Protein AF-A0A5M7BYK1-F1 (afdb_monomer)

Structure (mmCIF, N/CA/C/O backbone):
data_AF-A0A5M7BYK1-F1
#
_entry.id   AF-A0A5M7BYK1-F1
#
loop_
_atom_site.group_PDB
_atom_site.id
_atom_site.type_symbol
_atom_site.label_atom_id
_atom_site.label_alt_id
_atom_site.label_comp_id
_atom_site.label_asym_id
_atom_site.label_entity_id
_atom_site.label_seq_id
_atom_site.pdbx_PDB_ins_code
_atom_site.Cartn_x
_atom_site.Cartn_y
_atom_site.Cartn_z
_atom_site.occupancy
_atom_site.B_iso_or_equiv
_atom_site.auth_seq_id
_atom_site.auth_comp_id
_atom_site.auth_asym_id
_atom_site.auth_atom_id
_atom_site.pdbx_PDB_model_num
ATOM 1 N N . MET A 1 1 ? 64.948 21.736 -52.011 1.00 44.62 1 MET A N 1
ATOM 2 C CA . MET A 1 1 ? 63.564 22.212 -51.795 1.00 44.62 1 MET A CA 1
ATOM 3 C C . MET A 1 1 ? 62.632 21.165 -52.384 1.00 44.62 1 MET A C 1
ATOM 5 O O . MET A 1 1 ? 62.483 21.115 -53.595 1.00 44.62 1 MET A O 1
ATOM 9 N N . GLY A 1 2 ? 62.149 20.231 -51.563 1.00 48.00 2 GLY A N 1
ATOM 10 C CA . GLY A 1 2 ? 61.307 19.126 -52.029 1.00 48.00 2 GLY A CA 1
ATOM 11 C C . GLY A 1 2 ? 59.852 19.568 -52.091 1.00 48.00 2 GLY A C 1
ATOM 12 O O . GLY A 1 2 ? 59.249 19.804 -51.049 1.00 48.00 2 GLY A O 1
ATOM 13 N N . SER A 1 3 ? 59.300 19.706 -53.296 1.00 55.94 3 SER A N 1
ATOM 14 C CA . SER A 1 3 ? 57.861 19.870 -53.491 1.00 55.94 3 SER A CA 1
ATOM 15 C C . SER A 1 3 ? 57.170 18.582 -53.053 1.00 55.94 3 SER A C 1
ATOM 17 O O . SER A 1 3 ? 57.397 17.537 -53.666 1.00 55.94 3 SER A O 1
ATOM 19 N N . THR A 1 4 ? 56.342 18.632 -52.010 1.00 59.00 4 THR A N 1
ATOM 20 C CA . THR A 1 4 ? 55.397 17.552 -51.715 1.00 59.00 4 THR A CA 1
ATOM 21 C C . THR A 1 4 ? 54.534 17.349 -52.960 1.00 59.00 4 THR A C 1
ATOM 23 O O . THR A 1 4 ? 53.854 18.281 -53.395 1.00 59.00 4 THR A O 1
ATOM 26 N N . PRO A 1 5 ? 54.609 16.184 -53.614 1.00 63.81 5 PRO A N 1
ATOM 27 C CA . PRO A 1 5 ? 53.965 16.013 -54.901 1.00 63.81 5 PRO A CA 1
ATOM 28 C C . PRO A 1 5 ? 52.446 15.980 -54.711 1.00 63.81 5 PRO A C 1
ATOM 30 O O . PRO A 1 5 ? 51.950 15.350 -53.778 1.00 63.81 5 PRO A O 1
ATOM 33 N N . GLY A 1 6 ? 51.707 16.675 -55.584 1.00 64.44 6 GLY A N 1
ATOM 34 C CA . GLY A 1 6 ? 50.274 16.970 -55.416 1.00 64.44 6 GLY A CA 1
ATOM 35 C C . GLY A 1 6 ? 49.364 15.753 -55.195 1.00 64.44 6 GLY A C 1
ATOM 36 O O . GLY A 1 6 ? 48.270 15.895 -54.654 1.00 64.44 6 GLY A O 1
ATOM 37 N N . TYR A 1 7 ? 49.824 14.545 -55.537 1.00 62.19 7 TYR A N 1
ATOM 38 C CA . TYR A 1 7 ? 49.124 13.303 -55.216 1.00 62.19 7 TYR A CA 1
ATOM 39 C C . TYR A 1 7 ? 49.054 13.031 -53.704 1.00 62.19 7 TYR A C 1
ATOM 41 O O . TYR A 1 7 ? 48.053 12.496 -53.243 1.00 62.19 7 TYR A O 1
ATOM 49 N N . VAL A 1 8 ? 50.056 13.440 -52.915 1.00 66.88 8 VAL A N 1
ATOM 50 C CA . VAL A 1 8 ? 50.078 13.266 -51.450 1.00 66.88 8 VAL A CA 1
ATOM 51 C C . VAL A 1 8 ? 49.000 14.123 -50.795 1.00 66.88 8 VAL A C 1
ATOM 53 O O . VAL A 1 8 ? 48.294 13.654 -49.909 1.00 66.88 8 VAL A O 1
ATOM 56 N N . THR A 1 9 ? 48.814 15.356 -51.264 1.00 67.94 9 THR A N 1
ATOM 57 C CA . THR A 1 9 ? 47.779 16.270 -50.764 1.00 67.94 9 THR A CA 1
ATOM 58 C C . THR A 1 9 ? 46.372 15.748 -51.052 1.00 67.94 9 THR A C 1
ATOM 60 O O . THR A 1 9 ? 45.510 15.805 -50.178 1.00 67.94 9 THR A O 1
ATOM 63 N N . VAL A 1 10 ? 46.149 15.176 -52.240 1.00 67.31 10 VAL A N 1
ATOM 64 C CA . VAL A 1 10 ? 44.868 14.544 -52.607 1.00 67.31 10 VAL A CA 1
ATOM 65 C C . VAL A 1 10 ? 44.598 13.302 -51.751 1.00 67.31 10 VAL A C 1
ATOM 67 O O . VAL A 1 10 ? 43.478 13.106 -51.281 1.00 67.31 10 VAL A O 1
ATOM 70 N N . LEU A 1 11 ? 45.626 12.493 -51.485 1.00 67.81 11 LEU A N 1
ATOM 71 C CA . LEU A 1 11 ? 45.510 11.280 -50.674 1.00 67.81 11 LEU A CA 1
ATOM 72 C C . LEU A 1 11 ? 45.206 11.603 -49.202 1.00 67.81 11 LEU A C 1
ATOM 74 O O . LEU A 1 11 ? 44.332 10.985 -48.599 1.00 67.81 11 LEU A O 1
ATOM 78 N N . VAL A 1 12 ? 45.857 12.628 -48.644 1.00 67.94 12 VAL A N 1
ATOM 79 C CA . VAL A 1 12 ? 45.584 13.121 -47.284 1.00 67.94 12 VAL A CA 1
ATOM 80 C C . VAL A 1 12 ? 44.179 13.720 -47.183 1.00 67.94 12 VAL A C 1
ATOM 82 O O . VAL A 1 12 ? 43.487 13.468 -46.197 1.00 67.94 12 VAL A O 1
ATOM 85 N N . ALA A 1 13 ? 43.712 14.457 -48.195 1.00 65.88 13 ALA A N 1
ATOM 86 C CA . ALA A 1 13 ? 42.348 14.993 -48.225 1.00 65.88 13 ALA A CA 1
ATOM 87 C C . ALA A 1 13 ? 41.277 13.883 -48.282 1.00 65.88 13 ALA A C 1
ATOM 89 O O . ALA A 1 13 ? 40.264 13.953 -47.579 1.00 65.88 13 ALA A O 1
ATOM 90 N N . LEU A 1 14 ? 41.515 12.821 -49.059 1.00 62.81 14 LEU A N 1
ATOM 91 C CA . LEU A 1 14 ? 40.636 11.648 -49.113 1.00 62.81 14 LEU A CA 1
ATOM 92 C C . LEU A 1 14 ? 40.612 10.887 -47.782 1.00 62.81 14 LEU A C 1
ATOM 94 O O . LEU A 1 14 ? 39.538 10.601 -47.264 1.00 62.81 14 LEU A O 1
ATOM 98 N N . ILE A 1 15 ? 41.771 10.627 -47.174 1.00 68.25 15 ILE A N 1
ATOM 99 C CA . ILE A 1 15 ? 41.838 9.965 -45.861 1.00 68.25 15 ILE A CA 1
ATOM 100 C C . ILE A 1 15 ? 41.169 10.823 -44.779 1.00 68.25 15 ILE A C 1
ATOM 102 O O . ILE A 1 15 ? 40.463 10.292 -43.924 1.00 68.25 15 ILE A O 1
ATOM 106 N N . SER A 1 16 ? 41.334 12.146 -44.830 1.00 59.84 16 SER A N 1
ATOM 107 C CA . SER A 1 16 ? 40.751 13.061 -43.839 1.00 59.84 16 SER A CA 1
ATOM 108 C C . SER A 1 16 ? 39.227 13.144 -43.954 1.00 59.84 16 SER A C 1
ATOM 110 O O . SER A 1 16 ? 38.536 13.172 -42.938 1.00 59.84 16 SER A O 1
ATOM 112 N N . SER A 1 17 ? 38.683 13.130 -45.175 1.00 60.91 17 SER A N 1
ATOM 113 C CA . SER A 1 17 ? 37.230 13.110 -45.408 1.00 60.91 17 SER A CA 1
ATOM 114 C C . SER A 1 17 ? 36.597 11.763 -45.039 1.00 60.91 17 SER A C 1
ATOM 116 O O . SER A 1 17 ? 35.547 11.743 -44.397 1.00 60.91 17 SER A O 1
ATOM 118 N N . LEU A 1 18 ? 37.266 10.643 -45.335 1.00 63.72 18 LEU A N 1
ATOM 119 C CA . LEU A 1 18 ? 36.870 9.308 -44.868 1.00 63.72 18 LEU A CA 1
ATOM 120 C C . LEU A 1 18 ? 36.929 9.189 -43.337 1.00 63.72 18 LEU A C 1
ATOM 122 O O . LEU A 1 18 ? 36.004 8.653 -42.728 1.00 63.72 18 LEU A O 1
ATOM 126 N N . GLY A 1 19 ? 37.970 9.735 -42.704 1.00 61.28 19 GLY A N 1
ATOM 127 C CA . GLY A 1 19 ? 38.101 9.792 -41.247 1.00 61.28 19 GLY A CA 1
ATOM 128 C C . GLY A 1 19 ? 37.011 10.642 -40.587 1.00 61.28 19 GLY A C 1
ATOM 129 O O . GLY A 1 19 ? 36.442 10.233 -39.575 1.00 61.28 19 GLY A O 1
ATOM 130 N N . ALA A 1 20 ? 36.656 11.782 -41.187 1.00 62.84 20 ALA A N 1
ATOM 131 C CA . ALA A 1 20 ? 35.558 12.625 -40.720 1.00 62.84 20 ALA A CA 1
ATOM 132 C C . ALA A 1 20 ? 34.197 11.917 -40.841 1.00 62.84 20 ALA A C 1
ATOM 134 O O . ALA A 1 20 ? 33.417 11.922 -39.889 1.00 62.84 20 ALA A O 1
ATOM 135 N N . LEU A 1 21 ? 33.931 11.243 -41.965 1.00 61.56 21 LEU A N 1
ATOM 136 C CA . LEU A 1 21 ? 32.702 10.468 -42.176 1.00 61.56 21 LEU A CA 1
ATOM 137 C C . LEU A 1 21 ? 32.584 9.285 -41.202 1.00 61.56 21 LEU A C 1
ATOM 139 O O . LEU A 1 21 ? 31.516 9.073 -40.625 1.00 61.56 21 LEU A O 1
ATOM 143 N N . ALA A 1 22 ? 33.676 8.555 -40.956 1.00 60.84 22 ALA A N 1
ATOM 144 C CA . ALA A 1 22 ? 33.709 7.472 -39.971 1.00 60.84 22 ALA A CA 1
ATOM 145 C C . ALA A 1 22 ? 33.507 7.987 -38.532 1.00 60.84 22 ALA A C 1
ATOM 147 O O . ALA A 1 22 ? 32.802 7.361 -37.738 1.00 60.84 22 ALA A O 1
ATOM 148 N N . GLY A 1 23 ? 34.073 9.156 -38.207 1.00 60.97 23 GLY A N 1
ATOM 149 C CA . GLY A 1 23 ? 33.878 9.828 -36.922 1.00 60.97 23 GLY A CA 1
ATOM 150 C C . GLY A 1 23 ? 32.425 10.241 -36.679 1.00 60.97 23 GLY A C 1
ATOM 151 O O . GLY A 1 23 ? 31.910 10.010 -35.587 1.00 60.97 23 GLY A O 1
ATOM 152 N N . VAL A 1 24 ? 31.746 10.781 -37.699 1.00 63.69 24 VAL A N 1
ATOM 153 C CA . VAL A 1 24 ? 30.324 11.170 -37.630 1.00 63.69 24 VAL A CA 1
ATOM 154 C C . VAL A 1 24 ? 29.407 9.953 -37.483 1.00 63.69 24 VAL A C 1
ATOM 156 O O . VAL A 1 24 ? 28.454 9.995 -36.711 1.00 63.69 24 VAL A O 1
ATOM 159 N N . TRP A 1 25 ? 29.703 8.839 -38.155 1.00 60.53 25 TRP A N 1
ATOM 160 C CA . TRP A 1 25 ? 28.926 7.603 -37.999 1.00 60.53 25 TRP A CA 1
ATOM 161 C C . TRP A 1 25 ? 29.077 6.978 -36.608 1.00 60.53 25 TRP A C 1
ATOM 163 O O . TRP A 1 25 ? 28.092 6.538 -36.013 1.00 60.53 25 TRP A O 1
ATOM 173 N N . LEU A 1 26 ? 30.295 6.961 -36.057 1.00 60.12 26 LEU A N 1
ATOM 174 C CA . LEU A 1 26 ? 30.547 6.409 -34.726 1.00 60.12 26 LEU A CA 1
ATOM 175 C C . LEU A 1 26 ? 29.918 7.268 -33.620 1.00 60.12 26 LEU A C 1
ATOM 177 O O . LEU A 1 26 ? 29.412 6.724 -32.635 1.00 60.12 26 LEU A O 1
ATOM 181 N N . THR A 1 27 ? 29.935 8.596 -33.767 1.00 63.19 27 THR A N 1
ATOM 182 C CA . THR A 1 27 ? 29.244 9.494 -32.835 1.00 63.19 27 THR A CA 1
ATOM 183 C C . THR A 1 27 ? 27.735 9.362 -32.976 1.00 63.19 27 THR A C 1
ATOM 185 O O . THR A 1 27 ? 27.096 9.125 -31.959 1.00 63.19 27 THR A O 1
ATOM 188 N N . ALA A 1 28 ? 27.168 9.383 -34.187 1.00 59.78 28 ALA A N 1
ATOM 189 C CA . ALA A 1 28 ? 25.733 9.180 -34.412 1.00 59.78 28 ALA A CA 1
ATOM 190 C C . ALA A 1 28 ? 25.226 7.859 -33.803 1.00 59.78 28 ALA A C 1
ATOM 192 O O . ALA A 1 28 ? 24.280 7.870 -33.020 1.00 59.78 28 ALA A O 1
ATOM 193 N N . ALA A 1 29 ? 25.925 6.742 -34.035 1.00 61.94 29 ALA A N 1
ATOM 194 C CA . ALA A 1 29 ? 25.558 5.442 -33.469 1.00 61.94 29 ALA A CA 1
ATOM 195 C C . ALA A 1 29 ? 25.659 5.390 -31.930 1.00 61.94 29 ALA A C 1
ATOM 197 O O . ALA A 1 29 ? 24.892 4.680 -31.277 1.00 61.94 29 ALA A O 1
ATOM 198 N N . ARG A 1 30 ? 26.603 6.122 -31.320 1.00 60.72 30 ARG A N 1
ATOM 199 C CA . ARG A 1 30 ? 26.701 6.241 -29.852 1.00 60.72 30 ARG A CA 1
ATOM 200 C C . ARG A 1 30 ? 25.608 7.141 -29.277 1.00 60.72 30 ARG A C 1
ATOM 202 O O . ARG A 1 30 ? 25.105 6.837 -28.198 1.00 60.72 30 ARG A O 1
ATOM 209 N N . THR A 1 31 ? 25.238 8.209 -29.976 1.00 59.81 31 THR A N 1
ATOM 210 C CA . THR A 1 31 ? 24.159 9.119 -29.569 1.00 59.81 31 THR A CA 1
ATOM 211 C C . THR A 1 31 ? 22.803 8.428 -29.655 1.00 59.81 31 THR A C 1
ATOM 213 O O . THR A 1 31 ? 22.028 8.521 -28.709 1.00 59.81 31 THR A O 1
ATOM 216 N N . ASP A 1 32 ? 22.557 7.640 -30.705 1.00 64.12 32 ASP A N 1
ATOM 217 C CA . ASP A 1 32 ? 21.339 6.833 -30.826 1.00 64.12 32 ASP A CA 1
ATOM 218 C C . ASP A 1 32 ? 21.234 5.803 -29.700 1.00 64.12 32 ASP A C 1
ATOM 220 O O . ASP A 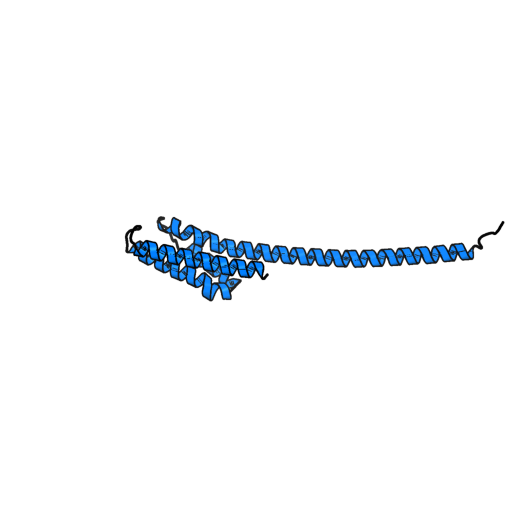1 32 ? 20.194 5.719 -29.047 1.00 64.12 32 ASP A O 1
ATOM 224 N N . LYS A 1 33 ? 22.325 5.088 -29.385 1.00 63.44 33 LYS A N 1
ATOM 225 C CA . LYS A 1 33 ? 22.356 4.140 -28.257 1.00 63.44 33 LYS A CA 1
ATOM 226 C C . LYS A 1 33 ? 22.103 4.812 -26.907 1.00 63.44 33 LYS A C 1
ATOM 228 O O . LYS A 1 33 ? 21.347 4.272 -2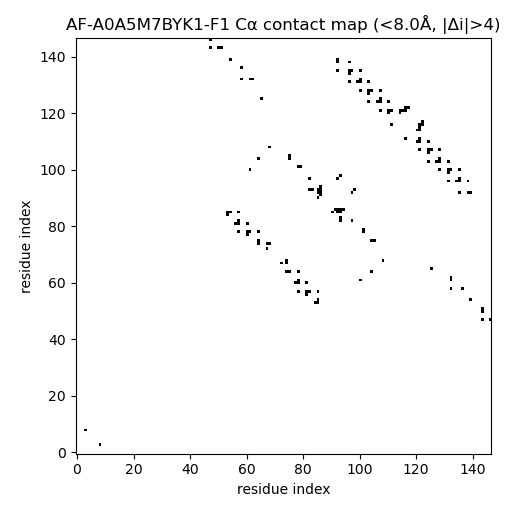6.108 1.00 63.44 33 LYS A O 1
ATOM 233 N N . ARG A 1 34 ? 22.685 5.992 -26.665 1.00 61.88 34 ARG A N 1
ATOM 234 C CA . ARG A 1 34 ? 22.422 6.773 -25.444 1.00 61.88 34 ARG A CA 1
ATOM 235 C C . ARG A 1 34 ? 20.983 7.274 -25.384 1.00 61.88 34 ARG A C 1
ATOM 237 O O . ARG A 1 34 ? 20.358 7.170 -24.343 1.00 61.88 34 ARG A O 1
ATOM 244 N N . SER A 1 35 ? 20.431 7.741 -26.502 1.00 63.53 35 SER A N 1
ATOM 245 C CA . SER A 1 35 ? 19.037 8.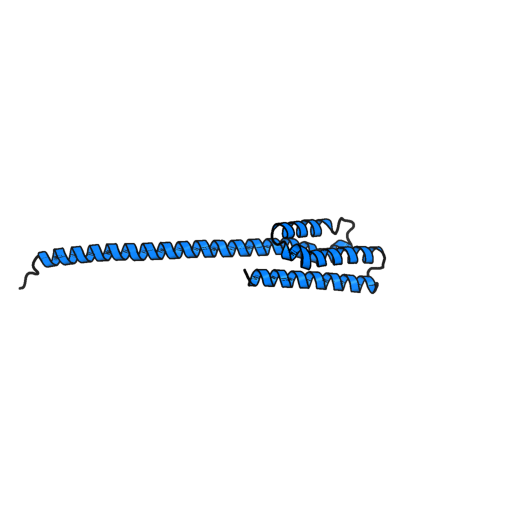193 -26.561 1.00 63.53 35 SER A CA 1
ATOM 246 C C . SER A 1 35 ? 18.035 7.049 -26.362 1.00 63.53 35 SER A C 1
ATOM 248 O O . SER A 1 35 ? 16.960 7.265 -25.811 1.00 63.53 35 SER A O 1
ATOM 250 N N . ALA A 1 36 ? 18.383 5.832 -26.794 1.00 69.62 36 ALA A N 1
ATOM 251 C CA . ALA A 1 36 ? 17.595 4.632 -26.542 1.00 69.62 36 ALA A CA 1
ATOM 252 C C . ALA A 1 36 ? 17.647 4.244 -25.058 1.00 69.62 36 ALA A C 1
ATOM 254 O O . ALA A 1 36 ? 16.593 4.053 -24.462 1.00 69.62 36 ALA A O 1
ATOM 255 N N . GLN A 1 37 ? 18.838 4.245 -24.447 1.00 69.50 37 GLN A N 1
ATOM 256 C CA . GLN A 1 37 ? 18.996 4.025 -23.005 1.00 69.50 37 GLN A CA 1
ATOM 257 C C . GLN A 1 37 ? 18.223 5.060 -22.181 1.00 69.50 37 GLN A C 1
ATOM 259 O O . GLN A 1 37 ? 17.408 4.678 -21.356 1.00 69.50 37 GLN A O 1
ATOM 264 N N . GLU A 1 38 ? 18.343 6.354 -22.486 1.00 72.25 38 GLU A N 1
ATOM 265 C CA . GLU A 1 38 ? 17.580 7.399 -21.788 1.00 72.25 38 GLU A CA 1
ATOM 266 C C . GLU A 1 38 ? 16.058 7.242 -21.941 1.00 72.25 38 GLU A C 1
ATOM 268 O O . GLU A 1 38 ? 15.296 7.657 -21.068 1.00 72.25 38 GLU A O 1
ATOM 273 N N . ARG A 1 39 ? 15.577 6.688 -23.061 1.00 74.50 39 ARG A N 1
ATOM 274 C CA . ARG A 1 39 ? 14.145 6.412 -23.255 1.00 74.50 39 ARG A CA 1
ATOM 275 C C . ARG A 1 39 ? 13.685 5.216 -22.435 1.00 74.50 39 ARG A C 1
ATOM 277 O O . ARG A 1 39 ? 12.565 5.259 -21.930 1.00 74.50 39 ARG A O 1
ATOM 284 N N . ASP A 1 40 ? 14.512 4.187 -22.322 1.00 75.81 40 ASP A N 1
ATOM 285 C CA . ASP A 1 40 ? 14.208 3.002 -21.526 1.00 75.81 40 ASP A CA 1
ATOM 286 C C . ASP A 1 40 ? 14.291 3.312 -20.025 1.00 75.81 40 ASP A C 1
ATOM 288 O O . ASP A 1 40 ? 13.349 2.994 -19.302 1.00 75.81 40 ASP A O 1
ATOM 292 N N . ASP A 1 41 ? 15.297 4.073 -19.587 1.00 74.19 41 ASP A N 1
ATOM 293 C CA . ASP A 1 41 ? 15.431 4.550 -18.205 1.00 74.19 41 ASP A CA 1
ATOM 294 C C . ASP A 1 41 ? 14.211 5.392 -17.792 1.00 74.19 41 ASP A C 1
ATOM 296 O O . ASP A 1 41 ? 13.582 5.135 -16.768 1.00 74.19 41 ASP A O 1
ATOM 300 N N . ARG A 1 42 ? 13.766 6.329 -18.646 1.00 79.94 42 ARG A N 1
ATOM 301 C CA . ARG A 1 42 ? 12.549 7.126 -18.386 1.00 79.94 42 ARG A CA 1
ATOM 302 C C . ARG A 1 42 ? 11.270 6.290 -18.357 1.00 79.94 42 ARG A C 1
ATOM 304 O O . ARG A 1 42 ? 10.300 6.683 -17.713 1.00 79.94 42 ARG A O 1
ATOM 311 N N . ARG A 1 43 ? 11.197 5.196 -19.121 1.00 80.19 43 ARG A N 1
ATOM 312 C CA . ARG A 1 43 ? 10.036 4.288 -19.094 1.00 80.19 43 ARG A CA 1
ATOM 313 C C . ARG A 1 43 ? 10.016 3.487 -17.802 1.00 80.19 43 ARG A C 1
ATOM 315 O O . ARG A 1 43 ? 8.942 3.322 -17.231 1.00 80.19 43 ARG A O 1
ATOM 322 N N . PHE A 1 44 ? 11.185 3.043 -17.357 1.00 77.56 44 PHE A N 1
ATOM 323 C CA . PHE A 1 44 ? 11.363 2.336 -16.101 1.00 77.56 44 PHE A CA 1
ATOM 324 C C . PHE A 1 44 ? 10.999 3.220 -14.900 1.00 77.56 44 PHE A C 1
ATOM 326 O O . PHE A 1 44 ? 10.152 2.835 -14.098 1.00 77.56 44 PHE A O 1
ATOM 333 N N . GLU A 1 45 ? 11.527 4.447 -14.839 1.00 81.69 45 GLU A N 1
ATOM 334 C CA . GLU A 1 45 ? 11.177 5.419 -13.792 1.00 81.69 45 GLU A CA 1
ATOM 335 C C . GLU A 1 45 ? 9.671 5.691 -13.748 1.00 81.69 45 GLU A C 1
ATOM 337 O O . GLU A 1 45 ? 9.055 5.592 -12.691 1.00 81.69 45 GLU A O 1
ATOM 342 N N . LYS A 1 46 ? 9.039 5.932 -14.904 1.00 83.19 46 LYS A N 1
ATOM 343 C CA . LYS A 1 46 ? 7.585 6.146 -14.969 1.00 83.19 46 LYS A CA 1
ATOM 344 C C . LYS A 1 46 ? 6.779 4.934 -14.516 1.00 83.19 46 LYS A C 1
ATOM 346 O O . LYS A 1 46 ? 5.729 5.102 -13.902 1.00 83.19 46 LYS A O 1
ATOM 351 N N . ALA A 1 47 ? 7.217 3.721 -14.849 1.00 83.56 47 ALA A N 1
ATOM 352 C CA . ALA A 1 47 ? 6.542 2.504 -14.410 1.00 83.56 47 ALA A CA 1
ATOM 353 C C . ALA A 1 47 ? 6.613 2.361 -12.883 1.00 83.56 47 ALA A C 1
ATOM 355 O O . ALA A 1 47 ? 5.594 2.067 -12.255 1.00 83.56 47 ALA A O 1
ATOM 356 N N . LYS A 1 48 ? 7.779 2.656 -12.298 1.00 83.00 48 LYS A N 1
ATOM 357 C CA . LYS A 1 48 ? 7.986 2.662 -10.850 1.00 83.00 48 LYS A CA 1
ATOM 358 C C . LYS A 1 48 ? 7.133 3.723 -10.153 1.00 83.00 48 LYS A C 1
ATOM 360 O O . LYS A 1 48 ? 6.398 3.388 -9.231 1.00 83.00 48 LYS A O 1
ATOM 365 N N . GLU A 1 49 ? 7.141 4.965 -10.638 1.00 85.12 49 GLU A N 1
ATOM 366 C CA . GLU A 1 49 ? 6.303 6.054 -10.108 1.00 85.12 49 GLU A CA 1
ATOM 367 C C . GLU A 1 49 ? 4.808 5.698 -10.139 1.00 85.12 49 GLU A C 1
ATOM 369 O O . GLU A 1 49 ? 4.093 5.892 -9.155 1.00 85.12 49 GLU A O 1
ATOM 374 N N . LEU A 1 50 ? 4.327 5.118 -11.245 1.00 86.50 50 LEU A N 1
ATOM 375 C CA . LEU A 1 50 ? 2.941 4.656 -11.360 1.00 86.50 50 LEU A CA 1
ATOM 376 C C . LEU A 1 50 ? 2.615 3.558 -10.341 1.00 86.50 50 LEU 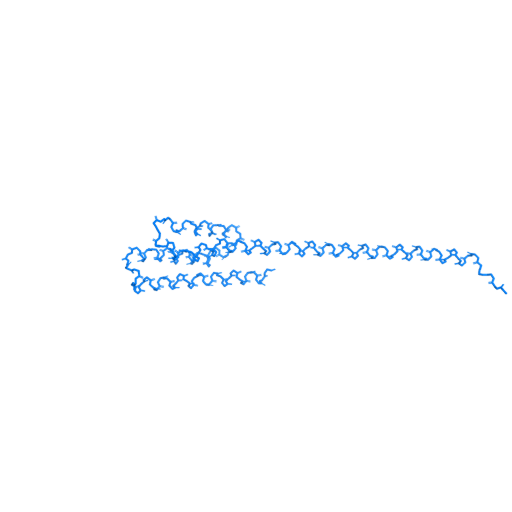A C 1
ATOM 378 O O . LEU A 1 50 ? 1.499 3.518 -9.817 1.00 86.50 50 LEU A O 1
ATOM 382 N N . GLN A 1 51 ? 3.560 2.660 -10.059 1.00 84.62 51 GLN A N 1
ATOM 383 C CA . GLN A 1 51 ? 3.387 1.605 -9.064 1.00 84.62 51 GLN A CA 1
ATOM 384 C C . GLN A 1 51 ? 3.357 2.176 -7.637 1.00 84.62 51 GLN A C 1
ATOM 386 O O . GLN A 1 51 ? 2.473 1.819 -6.855 1.00 84.62 51 GLN A O 1
ATOM 391 N N . GLU A 1 52 ? 4.235 3.133 -7.320 1.00 86.62 52 GLU A N 1
ATOM 392 C CA . GLU A 1 52 ? 4.220 3.865 -6.045 1.00 86.62 52 GLU A CA 1
ATOM 393 C C . GLU A 1 52 ? 2.894 4.598 -5.829 1.00 86.62 52 GLU A C 1
ATOM 395 O O . GLU A 1 52 ? 2.299 4.503 -4.752 1.00 86.62 52 GLU A O 1
ATOM 400 N N . GLU A 1 53 ? 2.389 5.28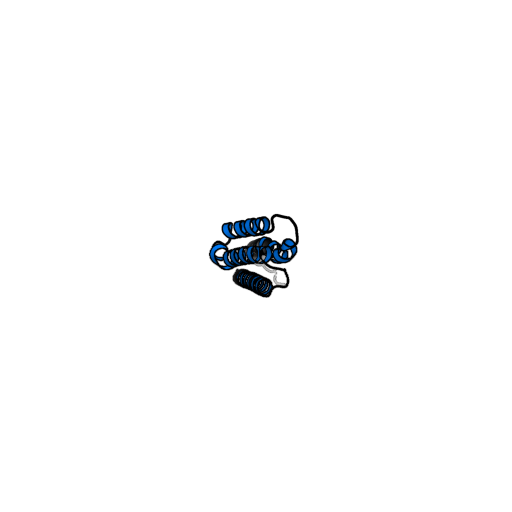5 -6.858 1.00 87.88 53 GLU A N 1
ATOM 401 C CA . GLU A 1 53 ? 1.118 6.006 -6.790 1.00 87.88 53 GLU A CA 1
ATOM 402 C C . GLU A 1 53 ? -0.052 5.050 -6.501 1.00 87.88 53 GLU A C 1
ATOM 404 O O . GLU A 1 53 ? -0.920 5.348 -5.675 1.00 87.88 53 GLU A O 1
ATOM 409 N N . ARG A 1 54 ? -0.066 3.868 -7.128 1.00 85.12 54 ARG A N 1
ATOM 410 C CA . ARG A 1 54 ? -1.090 2.834 -6.892 1.00 85.12 54 ARG A CA 1
ATOM 411 C C . ARG A 1 54 ? -1.041 2.300 -5.466 1.00 85.12 54 ARG A C 1
ATOM 413 O O . ARG A 1 54 ? -2.077 2.224 -4.807 1.00 85.12 54 ARG A O 1
ATOM 420 N N . PHE A 1 55 ? 0.146 1.976 -4.959 1.00 87.81 55 PHE A N 1
ATOM 421 C CA . PHE A 1 55 ? 0.301 1.521 -3.576 1.00 87.81 55 PHE A CA 1
ATOM 422 C C . PHE A 1 55 ? -0.096 2.613 -2.578 1.00 87.81 55 PHE A C 1
ATOM 424 O O . PHE A 1 55 ? -0.779 2.338 -1.587 1.00 87.81 55 PHE A O 1
ATOM 431 N N . ALA A 1 56 ? 0.242 3.872 -2.861 1.00 87.62 56 ALA A N 1
ATOM 432 C CA . ALA A 1 56 ? -0.181 5.007 -2.052 1.00 87.62 56 ALA A CA 1
ATOM 433 C C . ALA A 1 56 ? -1.712 5.158 -2.019 1.00 87.62 56 ALA A C 1
ATOM 435 O O . ALA A 1 56 ? -2.269 5.383 -0.939 1.00 87.62 56 ALA A O 1
ATOM 436 N N . LYS A 1 57 ? -2.403 4.964 -3.153 1.00 88.00 57 LYS A N 1
ATOM 437 C CA . LYS A 1 57 ? -3.876 5.012 -3.237 1.00 88.00 57 LYS A CA 1
ATOM 438 C C . LYS A 1 57 ? -4.570 4.026 -2.298 1.00 88.00 57 LYS A C 1
ATOM 440 O O . LYS A 1 57 ? -5.654 4.341 -1.825 1.00 88.00 57 LYS A O 1
ATOM 445 N N . PHE A 1 58 ? -3.945 2.896 -1.966 1.00 88.75 58 PHE A N 1
ATOM 446 C CA . PHE A 1 58 ? -4.464 1.944 -0.977 1.00 88.75 58 PHE A CA 1
ATOM 447 C C . PHE A 1 58 ? -3.996 2.214 0.455 1.00 88.75 58 PHE A C 1
ATOM 449 O O . PHE A 1 58 ? -4.786 2.173 1.399 1.00 88.75 58 PHE A O 1
ATOM 456 N N . LEU A 1 59 ? -2.715 2.534 0.648 1.00 88.19 59 LEU A N 1
ATOM 457 C CA . LEU A 1 59 ? -2.165 2.728 1.992 1.00 88.19 59 LEU A CA 1
ATOM 458 C C . LEU A 1 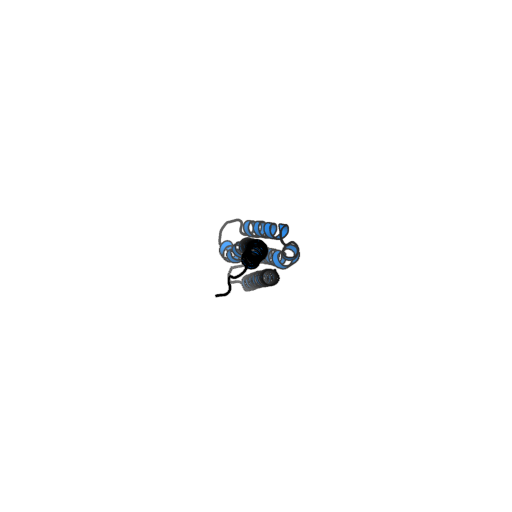59 ? -2.724 3.975 2.691 1.00 88.19 59 LEU A C 1
ATOM 460 O O . LEU A 1 59 ? -2.830 3.994 3.919 1.00 88.19 59 LEU A O 1
ATOM 464 N N . VAL A 1 60 ? -3.080 5.020 1.939 1.00 88.19 60 VAL A N 1
ATOM 465 C CA . VAL A 1 60 ? -3.689 6.239 2.491 1.00 88.19 60 VAL A CA 1
ATOM 466 C C . VAL A 1 60 ? -5.051 5.962 3.147 1.00 88.19 60 VAL A C 1
ATOM 468 O O . VAL A 1 60 ? -5.189 6.289 4.330 1.00 88.19 60 VAL A O 1
ATOM 471 N N . PRO A 1 61 ? -6.049 5.364 2.465 1.00 86.81 61 PRO A N 1
ATOM 472 C CA . PRO A 1 61 ? -7.321 5.020 3.094 1.00 86.81 61 PRO A CA 1
ATOM 473 C C . PRO A 1 61 ? -7.159 3.972 4.200 1.00 86.81 61 PRO A C 1
ATOM 475 O O . PRO A 1 61 ? -7.786 4.124 5.245 1.00 86.81 61 PRO A O 1
ATOM 478 N N . ALA A 1 62 ? -6.259 2.991 4.050 1.00 87.44 62 ALA A N 1
ATOM 479 C CA . ALA A 1 62 ? -5.986 2.015 5.109 1.00 87.44 62 ALA A CA 1
ATOM 480 C C . ALA A 1 62 ? -5.497 2.690 6.407 1.00 87.44 62 ALA A C 1
ATOM 482 O O . ALA A 1 62 ? -6.035 2.479 7.489 1.00 87.44 62 ALA A O 1
ATOM 483 N N . ARG A 1 63 ? -4.535 3.616 6.324 1.00 86.12 63 ARG A N 1
ATOM 484 C CA . ARG A 1 63 ? -4.068 4.349 7.518 1.00 86.12 63 ARG A CA 1
ATOM 485 C C . ARG A 1 63 ? -5.138 5.229 8.154 1.00 86.12 63 ARG A C 1
ATOM 487 O O . ARG A 1 63 ? -5.081 5.474 9.354 1.00 86.12 63 ARG A O 1
ATOM 494 N N . ARG A 1 64 ? -6.073 5.743 7.354 1.00 85.69 64 ARG A N 1
ATOM 495 C CA . ARG A 1 64 ? -7.138 6.636 7.826 1.00 85.69 64 ARG A CA 1
ATOM 496 C C . ARG A 1 64 ? -8.330 5.892 8.415 1.00 85.69 64 ARG A C 1
ATOM 498 O O . ARG A 1 64 ? -9.128 6.537 9.090 1.00 85.69 64 ARG A O 1
ATOM 505 N N . LEU A 1 65 ? -8.441 4.577 8.202 1.00 84.19 65 LEU A N 1
ATOM 506 C CA . LEU A 1 65 ? -9.579 3.786 8.661 1.00 84.19 65 LEU A CA 1
ATOM 507 C C . LEU A 1 65 ? -9.812 3.970 10.162 1.00 84.19 65 LEU A C 1
ATOM 509 O O . LEU A 1 65 ? -10.908 4.351 10.549 1.00 84.19 65 LEU A O 1
ATOM 513 N N . THR A 1 66 ? -8.785 3.790 10.999 1.00 80.25 66 THR A N 1
ATOM 514 C CA . THR A 1 66 ? -8.919 3.858 12.466 1.00 80.25 66 THR A CA 1
ATOM 515 C C . THR A 1 66 ? -9.430 5.207 12.967 1.00 80.25 66 THR A C 1
ATOM 517 O O . THR A 1 66 ? -10.229 5.238 13.897 1.00 80.25 66 THR A O 1
ATOM 520 N N . SER A 1 67 ? -9.029 6.312 12.332 1.00 80.25 67 SER A N 1
ATOM 521 C CA . SER A 1 67 ? -9.552 7.653 12.629 1.00 80.25 67 SER A CA 1
ATOM 522 C C . SER A 1 67 ? -10.962 7.876 12.075 1.00 80.25 67 SER A C 1
ATOM 524 O O . SER A 1 67 ? -11.753 8.611 12.659 1.00 80.25 67 SER A O 1
ATOM 526 N N . ALA A 1 68 ? -11.294 7.247 10.947 1.00 79.62 68 ALA A N 1
ATOM 527 C CA . ALA A 1 68 ? -12.615 7.329 10.335 1.00 79.62 68 ALA A CA 1
ATOM 528 C C . ALA A 1 68 ? -13.672 6.489 11.075 1.00 79.62 68 ALA A C 1
ATOM 530 O O . ALA A 1 68 ? -14.860 6.763 10.926 1.00 79.62 68 ALA A O 1
ATOM 531 N N . LEU A 1 69 ? -13.269 5.509 11.896 1.00 78.81 69 LEU A N 1
ATOM 532 C CA . LEU A 1 69 ? -14.186 4.692 12.706 1.00 78.81 69 LEU A CA 1
ATOM 533 C C . LEU A 1 69 ? -15.006 5.510 13.711 1.00 78.81 69 LEU A C 1
ATOM 535 O O . LEU A 1 69 ? -16.084 5.071 14.105 1.00 78.81 69 LEU A O 1
ATOM 539 N N . ASP A 1 70 ? -14.514 6.686 14.103 1.00 74.44 70 ASP A N 1
ATOM 540 C CA . ASP A 1 70 ? -15.220 7.613 14.993 1.00 74.44 70 ASP A CA 1
ATOM 541 C C . ASP A 1 70 ? -16.157 8.572 14.237 1.00 74.44 70 ASP A C 1
ATOM 543 O O . ASP A 1 70 ? -16.892 9.345 14.851 1.00 74.44 70 ASP A O 1
ATOM 547 N N . SER A 1 71 ? -16.149 8.537 12.900 1.00 73.38 71 SER A N 1
ATOM 548 C CA . SER A 1 71 ? -16.987 9.388 12.054 1.00 73.38 71 SER A CA 1
ATOM 549 C C . SER A 1 71 ? -18.270 8.665 11.613 1.00 73.38 71 SER A C 1
ATOM 551 O O . SER A 1 71 ? -18.232 7.476 11.300 1.00 73.38 71 SER A O 1
ATOM 553 N N . PRO A 1 72 ? -19.415 9.366 11.500 1.00 55.00 72 PRO A N 1
ATOM 554 C CA . PRO A 1 72 ? -20.717 8.769 11.164 1.00 55.00 72 PRO A CA 1
ATOM 555 C C . PRO A 1 72 ? -20.899 8.390 9.672 1.00 55.00 72 PRO A C 1
ATOM 557 O O . PRO A 1 72 ? -22.012 8.427 9.155 1.00 55.00 72 PRO A O 1
ATOM 560 N N . GLY A 1 73 ? -19.825 8.037 8.959 1.00 65.75 73 GLY A N 1
ATOM 561 C CA . GLY A 1 73 ? -19.831 7.778 7.514 1.00 65.75 73 GLY A CA 1
ATOM 562 C C . GLY A 1 73 ? -19.588 6.318 7.121 1.00 65.75 73 GLY A C 1
ATOM 563 O O . GLY A 1 73 ? -19.330 5.451 7.955 1.00 65.75 73 GLY A O 1
ATOM 564 N N . SER A 1 74 ? -19.643 6.051 5.815 1.00 68.88 74 SER A N 1
ATOM 565 C CA . SER A 1 74 ? -19.200 4.781 5.231 1.00 68.88 74 SER A CA 1
ATOM 566 C C . SER A 1 74 ? -17.676 4.666 5.331 1.00 68.88 74 SER A C 1
ATOM 568 O O . SER A 1 74 ? -16.936 5.295 4.579 1.00 68.88 74 SER A O 1
ATOM 570 N N . VAL A 1 75 ? -17.198 3.902 6.316 1.00 79.56 75 VAL A N 1
ATOM 571 C CA . VAL A 1 75 ? -15.763 3.819 6.645 1.00 79.56 75 VAL A CA 1
ATOM 572 C C . VAL A 1 75 ? -15.011 2.853 5.712 1.00 79.56 75 VAL A C 1
ATOM 574 O O . VAL A 1 75 ? -13.822 3.029 5.468 1.00 79.56 75 VAL A O 1
ATOM 577 N N . LEU A 1 76 ? -15.698 1.841 5.165 1.00 83.25 76 LEU A N 1
ATOM 578 C CA . LEU A 1 76 ? -15.074 0.765 4.377 1.00 83.25 76 LEU A CA 1
ATOM 579 C C . LEU A 1 76 ? -15.106 0.971 2.868 1.00 83.25 76 LEU A C 1
ATOM 581 O O . LEU A 1 76 ? -14.250 0.411 2.190 1.00 83.25 76 LEU A O 1
ATOM 585 N N . GLU A 1 77 ? -16.062 1.729 2.326 1.00 85.94 77 GLU A N 1
ATOM 586 C CA . GLU A 1 77 ? -16.150 1.937 0.872 1.00 85.94 77 GLU A CA 1
ATOM 587 C C . GLU A 1 77 ? -14.849 2.480 0.268 1.00 85.94 77 GLU A C 1
ATOM 589 O O . GLU A 1 77 ? -14.367 1.857 -0.676 1.00 85.94 77 GLU A O 1
ATOM 594 N N . PRO A 1 78 ? -14.199 3.521 0.833 1.00 86.50 78 PRO A N 1
ATOM 595 C CA . PRO A 1 78 ? -12.946 4.031 0.274 1.00 86.50 78 PRO A CA 1
ATOM 596 C C . PRO A 1 78 ? -11.818 2.993 0.285 1.00 86.50 78 PRO A C 1
ATOM 598 O O . PRO A 1 78 ? -10.960 2.985 -0.594 1.00 86.50 78 PRO A O 1
ATOM 601 N N . LEU A 1 79 ? -11.806 2.108 1.288 1.00 87.00 79 LEU A N 1
ATOM 602 C CA . LEU A 1 79 ? -10.808 1.046 1.397 1.00 87.00 79 LEU A CA 1
ATOM 603 C C . LEU A 1 79 ? -11.074 -0.080 0.389 1.00 87.00 79 LEU A C 1
ATOM 605 O O . LEU A 1 79 ? -10.133 -0.593 -0.210 1.00 87.00 79 LEU A O 1
ATOM 609 N N . ARG A 1 80 ? -12.344 -0.441 0.173 1.00 87.94 80 ARG A N 1
ATOM 610 C CA . ARG A 1 80 ? -12.757 -1.452 -0.813 1.00 87.94 80 ARG A CA 1
ATOM 611 C C . ARG A 1 80 ? -12.545 -0.971 -2.245 1.00 87.94 80 ARG A C 1
ATOM 613 O O . ARG A 1 80 ? -12.054 -1.734 -3.067 1.00 87.94 80 ARG A O 1
ATOM 620 N N . GLU A 1 81 ? -12.845 0.292 -2.530 1.00 88.75 81 GLU A N 1
ATOM 621 C CA . GLU A 1 81 ? -12.568 0.904 -3.832 1.00 88.75 81 GLU A CA 1
ATOM 622 C C . GLU A 1 81 ? -11.062 0.916 -4.126 1.00 88.75 81 GLU A C 1
ATOM 624 O O . GLU A 1 81 ? -10.625 0.518 -5.208 1.00 88.75 81 GLU A O 1
ATOM 629 N N . ALA A 1 82 ? -10.244 1.279 -3.135 1.00 87.12 82 ALA A N 1
ATOM 630 C CA . ALA A 1 82 ? -8.796 1.234 -3.283 1.00 87.12 82 ALA A CA 1
ATOM 631 C C . ALA A 1 82 ? -8.252 -0.200 -3.431 1.00 87.12 82 ALA A C 1
ATOM 633 O O . ALA A 1 82 ? -7.292 -0.412 -4.171 1.00 87.12 82 ALA A O 1
ATOM 634 N N . ALA A 1 83 ? -8.862 -1.186 -2.766 1.00 87.69 83 ALA A N 1
ATOM 635 C CA . ALA A 1 83 ? -8.514 -2.597 -2.930 1.00 87.69 83 ALA A CA 1
ATOM 636 C C . ALA A 1 83 ? -8.825 -3.103 -4.347 1.00 87.69 83 ALA A C 1
ATOM 638 O O . ALA A 1 83 ? -7.969 -3.734 -4.962 1.00 87.69 83 ALA A O 1
ATOM 639 N N . ALA A 1 84 ? -9.990 -2.751 -4.900 1.00 87.31 84 ALA A N 1
ATOM 640 C CA . ALA A 1 84 ? -10.361 -3.085 -6.277 1.00 87.31 84 ALA A CA 1
ATOM 641 C C . ALA A 1 84 ? -9.385 -2.476 -7.302 1.00 87.31 84 ALA A C 1
ATOM 643 O O . ALA A 1 84 ? -9.083 -3.081 -8.331 1.00 87.31 84 ALA A O 1
ATOM 644 N N . HIS A 1 85 ? -8.832 -1.293 -7.008 1.00 84.75 85 HIS A N 1
ATOM 645 C CA . HIS A 1 85 ? -7.797 -0.691 -7.848 1.00 84.75 85 HIS A CA 1
ATOM 646 C C . HIS A 1 85 ? -6.486 -1.496 -7.850 1.00 84.75 85 HIS A C 1
ATOM 648 O O . HIS A 1 85 ? -5.815 -1.562 -8.879 1.00 84.75 85 HIS A O 1
ATOM 654 N N . ILE A 1 86 ? -6.125 -2.127 -6.725 1.00 85.75 86 ILE A N 1
ATOM 655 C CA . ILE A 1 86 ? -4.978 -3.045 -6.663 1.00 85.75 86 ILE A CA 1
ATOM 656 C C . ILE A 1 86 ? -5.293 -4.353 -7.380 1.00 85.75 86 ILE A C 1
ATOM 658 O O . ILE A 1 86 ? -4.453 -4.822 -8.135 1.00 85.75 86 ILE A O 1
ATOM 662 N N . GLU A 1 87 ? -6.485 -4.917 -7.198 1.00 86.94 87 GLU A N 1
ATOM 663 C CA . GLU A 1 87 ? -6.904 -6.170 -7.841 1.00 86.94 87 GLU A CA 1
ATOM 664 C C . GLU A 1 87 ? -6.745 -6.134 -9.366 1.00 86.94 87 GLU A C 1
ATOM 666 O O . GLU A 1 87 ? -6.256 -7.087 -9.968 1.00 86.94 87 GLU A O 1
ATOM 671 N N . LEU A 1 88 ? -7.048 -4.992 -9.989 1.00 83.94 88 LEU A N 1
ATOM 672 C CA . LEU A 1 88 ? -6.895 -4.801 -11.432 1.00 83.94 88 LEU A CA 1
ATOM 673 C C . LEU A 1 88 ? -5.431 -4.806 -11.913 1.00 83.94 88 LEU A C 1
ATOM 675 O O . LEU A 1 88 ? -5.173 -4.961 -13.108 1.00 83.94 88 LEU A O 1
ATOM 679 N N . HIS A 1 89 ? -4.466 -4.545 -11.032 1.00 81.00 89 HIS A N 1
ATOM 680 C CA . HIS A 1 89 ? -3.074 -4.278 -11.411 1.00 81.00 89 HIS A CA 1
ATOM 681 C C . HIS A 1 89 ? -2.069 -5.261 -10.805 1.00 81.00 89 HIS A C 1
ATOM 683 O O . HIS A 1 89 ? -1.029 -5.499 -11.408 1.00 81.00 89 HIS A O 1
ATOM 689 N N . GLU A 1 90 ? -2.373 -5.824 -9.639 1.00 82.44 90 GLU A N 1
ATOM 690 C CA . GLU A 1 90 ? -1.503 -6.682 -8.835 1.00 82.44 90 GLU A CA 1
ATOM 691 C C . GLU A 1 90 ? -2.359 -7.755 -8.119 1.00 82.44 90 GLU A C 1
ATOM 693 O O . GLU A 1 90 ? -2.559 -7.682 -6.900 1.00 82.44 90 GLU A O 1
ATOM 698 N N . PRO A 1 91 ? -2.896 -8.754 -8.849 1.00 80.19 91 PRO A N 1
ATOM 699 C CA . PRO A 1 91 ? -3.852 -9.728 -8.306 1.00 80.19 91 PRO A CA 1
ATOM 700 C C . PRO A 1 91 ? -3.278 -10.549 -7.140 1.00 80.19 91 PRO A C 1
ATOM 702 O O . PRO A 1 91 ? -3.965 -10.797 -6.154 1.00 80.19 91 PRO A O 1
ATOM 705 N N . ASP A 1 92 ? -1.985 -10.869 -7.178 1.00 82.75 92 ASP A N 1
ATOM 706 C CA . ASP A 1 92 ? -1.314 -11.593 -6.091 1.00 82.75 92 ASP A CA 1
ATOM 707 C C . ASP A 1 92 ? -1.322 -10.819 -4.758 1.00 82.75 92 ASP A C 1
ATOM 709 O O . ASP A 1 92 ? -1.379 -11.411 -3.679 1.00 82.75 92 ASP A O 1
ATOM 713 N N . LEU A 1 93 ? -1.229 -9.481 -4.817 1.00 81.31 93 LEU A N 1
ATOM 714 C CA . LEU A 1 93 ? -1.333 -8.630 -3.629 1.00 81.31 93 LEU A CA 1
ATOM 715 C C . LEU A 1 93 ? -2.786 -8.525 -3.161 1.00 81.31 93 LEU A C 1
ATOM 717 O O . LEU A 1 93 ? -3.022 -8.393 -1.958 1.00 81.31 93 LEU A O 1
ATOM 721 N N . ALA A 1 94 ? -3.738 -8.579 -4.095 1.00 82.50 94 ALA A N 1
ATOM 722 C CA . ALA A 1 94 ? -5.164 -8.509 -3.812 1.00 82.50 94 ALA A CA 1
ATOM 723 C C . ALA A 1 94 ? -5.653 -9.731 -3.021 1.00 82.50 94 ALA A C 1
ATOM 725 O O . ALA A 1 94 ? -6.270 -9.566 -1.968 1.00 82.50 94 ALA A O 1
ATOM 726 N N . ASP A 1 95 ? -5.309 -10.940 -3.471 1.00 81.88 95 ASP A N 1
ATOM 727 C CA . ASP A 1 95 ? -5.845 -12.189 -2.915 1.00 81.88 95 ASP A CA 1
ATOM 728 C C . ASP A 1 95 ? -5.333 -12.534 -1.510 1.00 81.88 95 ASP A C 1
ATOM 730 O O . ASP A 1 95 ? -6.041 -13.187 -0.740 1.00 81.88 95 ASP A O 1
ATOM 734 N N . GLY A 1 96 ? -4.123 -12.095 -1.153 1.00 86.12 96 GLY A N 1
ATOM 735 C CA . GLY A 1 96 ? -3.529 -12.368 0.156 1.00 86.12 96 GLY A CA 1
ATOM 736 C C . GLY A 1 96 ? -3.448 -11.118 1.035 1.00 86.12 96 GLY A C 1
ATOM 737 O O . GLY A 1 96 ? -4.330 -10.898 1.868 1.00 86.12 96 GLY A O 1
ATOM 738 N N . PRO A 1 97 ? -2.394 -10.295 0.886 1.00 86.75 97 PRO A N 1
ATOM 739 C CA . PRO A 1 97 ? -2.135 -9.180 1.793 1.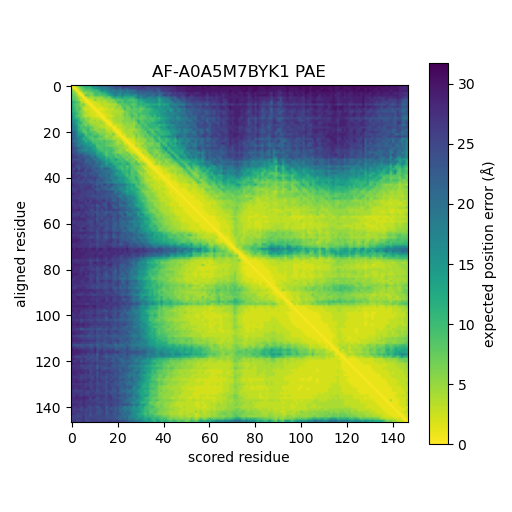00 86.75 97 PRO A CA 1
ATOM 740 C C . PRO A 1 97 ? -3.294 -8.168 1.888 1.00 86.75 97 PRO A C 1
ATOM 742 O O . PRO A 1 97 ? -3.720 -7.813 2.988 1.00 86.75 97 PRO A O 1
ATOM 745 N N . VAL A 1 98 ? -3.825 -7.695 0.757 1.00 88.25 98 VAL A N 1
ATOM 746 C CA . VAL A 1 98 ? -4.902 -6.687 0.736 1.00 88.25 98 VAL A CA 1
ATOM 747 C C . VAL A 1 98 ? -6.199 -7.252 1.305 1.00 88.25 98 VAL A C 1
ATOM 749 O O . VAL A 1 98 ? -6.861 -6.578 2.097 1.00 88.25 98 VAL A O 1
ATOM 752 N N . ARG A 1 99 ? -6.537 -8.501 0.973 1.00 89.75 99 ARG A N 1
ATOM 753 C CA . ARG A 1 99 ? -7.682 -9.202 1.557 1.00 89.75 99 ARG A CA 1
ATOM 754 C C . ARG A 1 99 ? -7.570 -9.331 3.075 1.00 89.75 99 ARG A C 1
ATOM 756 O O . ARG A 1 99 ? -8.536 -9.031 3.766 1.00 89.75 99 ARG A O 1
ATOM 763 N N . ALA A 1 100 ? -6.389 -9.659 3.602 1.00 89.94 100 ALA A N 1
ATOM 764 C CA . ALA A 1 100 ? -6.162 -9.719 5.046 1.00 89.94 100 ALA A CA 1
ATOM 765 C C . ALA A 1 100 ? -6.418 -8.366 5.740 1.00 89.94 100 ALA A C 1
ATOM 767 O O . ALA A 1 100 ? -6.975 -8.325 6.836 1.00 89.94 100 ALA A O 1
ATOM 768 N N . VAL A 1 101 ? -6.073 -7.245 5.092 1.00 91.88 101 VAL A N 1
ATOM 769 C CA . VAL A 1 101 ? -6.396 -5.899 5.602 1.00 91.88 101 VAL A CA 1
ATOM 770 C C . VAL A 1 101 ? -7.899 -5.629 5.586 1.00 91.88 101 VAL A C 1
ATOM 772 O O . VAL A 1 101 ? -8.407 -5.034 6.537 1.00 91.88 101 VAL A O 1
ATOM 775 N N . LEU A 1 102 ? -8.617 -6.051 4.541 1.00 90.94 102 LEU A N 1
ATOM 776 C CA . LEU A 1 102 ? -10.075 -5.912 4.473 1.00 90.94 102 LEU A CA 1
ATOM 777 C C . LEU A 1 102 ? -10.776 -6.753 5.547 1.00 90.94 102 LEU A C 1
ATOM 779 O O . LEU A 1 102 ? -11.631 -6.228 6.258 1.00 90.94 102 LEU A O 1
ATOM 783 N N . ASP A 1 103 ? -10.366 -8.007 5.724 1.00 92.62 103 ASP A N 1
ATOM 784 C CA . ASP A 1 103 ? -10.933 -8.907 6.731 1.00 92.62 103 ASP A CA 1
ATOM 785 C C . ASP A 1 103 ? -10.686 -8.371 8.155 1.00 92.62 103 ASP A C 1
ATOM 787 O O . ASP A 1 103 ? -11.602 -8.328 8.984 1.00 92.62 103 ASP A O 1
ATOM 791 N N . ALA A 1 104 ? -9.474 -7.872 8.432 1.00 90.50 104 ALA A N 1
ATOM 792 C CA . ALA A 1 104 ? -9.148 -7.235 9.707 1.00 90.50 104 ALA A CA 1
ATOM 793 C C . ALA A 1 104 ? -9.929 -5.923 9.925 1.00 90.50 104 ALA A C 1
ATOM 795 O O . ALA A 1 104 ? -10.366 -5.643 11.044 1.00 90.50 104 ALA A O 1
ATOM 796 N N . ALA A 1 105 ? -10.152 -5.129 8.871 1.00 89.69 105 ALA A N 1
ATOM 797 C CA . ALA A 1 105 ? -10.963 -3.911 8.925 1.00 89.69 105 ALA A CA 1
ATOM 798 C C . ALA A 1 105 ? -12.435 -4.210 9.254 1.00 89.69 105 ALA A C 1
ATOM 800 O O . ALA A 1 105 ? -13.029 -3.549 10.111 1.00 89.69 105 ALA A O 1
ATOM 801 N N . ASP A 1 106 ? -13.014 -5.219 8.598 1.00 90.44 106 ASP A N 1
ATOM 802 C CA . ASP A 1 106 ? -14.382 -5.680 8.841 1.00 90.44 106 ASP A CA 1
ATOM 803 C C . ASP A 1 106 ? -14.532 -6.212 10.279 1.00 90.44 106 ASP A C 1
ATOM 805 O O . ASP A 1 106 ? -15.472 -5.843 10.996 1.00 90.44 106 ASP A O 1
ATOM 809 N N . ARG A 1 107 ? -13.561 -7.004 10.757 1.00 89.69 107 ARG A N 1
ATOM 810 C CA . ARG A 1 107 ? -13.515 -7.483 12.147 1.00 89.69 107 ARG A CA 1
ATOM 811 C C . ARG A 1 107 ? -13.450 -6.327 13.145 1.00 89.69 107 ARG A C 1
ATOM 813 O O . ARG A 1 107 ? -14.232 -6.304 14.098 1.00 89.69 107 ARG A O 1
ATOM 820 N N . LEU A 1 108 ? -12.566 -5.356 12.924 1.00 89.94 108 LEU A N 1
ATOM 821 C CA . LEU A 1 108 ? -12.420 -4.185 13.788 1.00 89.94 108 LEU A CA 1
ATOM 822 C C . LEU A 1 108 ? -13.726 -3.384 13.882 1.00 89.94 108 LEU A C 1
ATOM 824 O O . LEU A 1 108 ? -14.152 -3.023 14.981 1.00 89.94 108 LEU A O 1
ATOM 828 N N . LEU A 1 109 ? -14.415 -3.169 12.760 1.00 89.06 109 LEU A N 1
ATOM 829 C CA . LEU A 1 109 ? -15.718 -2.498 12.742 1.00 89.06 109 LEU A CA 1
ATOM 830 C C . LEU A 1 109 ? -16.785 -3.243 13.538 1.00 89.06 109 LEU A C 1
ATOM 832 O O . LEU A 1 109 ? -17.528 -2.629 14.307 1.00 89.06 109 LEU A O 1
ATOM 836 N N . LEU A 1 110 ? -16.865 -4.563 13.372 1.00 89.19 110 LEU A N 1
ATOM 837 C CA . LEU A 1 110 ? -17.816 -5.391 14.110 1.00 89.19 110 LEU A CA 1
ATOM 838 C C . LEU A 1 110 ? -17.562 -5.338 15.619 1.00 89.19 110 LEU A C 1
ATOM 840 O O . LEU A 1 110 ? -18.509 -5.205 16.397 1.00 89.19 110 LEU A O 1
ATOM 844 N N . VAL A 1 111 ? -16.297 -5.412 16.034 1.00 90.31 111 VAL A N 1
ATOM 845 C CA . VAL A 1 111 ? -15.908 -5.370 17.449 1.00 90.31 111 VAL A CA 1
ATOM 846 C C . VAL A 1 111 ? -16.170 -3.986 18.046 1.00 90.31 111 VAL A C 1
ATOM 848 O O . VAL A 1 111 ? -16.761 -3.901 19.124 1.00 90.31 111 VAL A O 1
ATOM 851 N N . ARG A 1 112 ? -15.817 -2.907 17.339 1.00 86.62 112 ARG A N 1
ATOM 852 C CA . ARG A 1 112 ? -15.993 -1.520 17.802 1.00 86.62 112 ARG A CA 1
ATOM 853 C C . ARG A 1 112 ? -17.461 -1.098 17.893 1.00 86.62 112 ARG A C 1
ATOM 855 O O . ARG A 1 112 ? -17.808 -0.290 18.741 1.00 86.62 112 ARG A O 1
ATOM 862 N N . ARG A 1 113 ? -18.352 -1.691 17.088 1.00 86.69 113 ARG A N 1
ATOM 863 C CA . ARG A 1 113 ? -19.811 -1.501 17.221 1.00 86.69 113 ARG A CA 1
ATOM 864 C C . ARG A 1 113 ? -20.411 -2.184 18.450 1.00 86.69 113 ARG A C 1
ATOM 866 O O . ARG A 1 113 ? -21.473 -1.776 18.907 1.00 86.69 113 ARG A O 1
ATOM 873 N N . ARG A 1 114 ? -19.783 -3.255 18.939 1.00 86.56 114 ARG A N 1
ATOM 874 C CA . ARG A 1 114 ? -20.320 -4.101 20.020 1.00 86.56 114 ARG A CA 1
ATOM 875 C C . ARG A 1 114 ? -19.714 -3.809 21.387 1.00 86.56 114 ARG A C 1
ATOM 877 O O . ARG A 1 114 ? -20.269 -4.250 22.387 1.00 86.56 114 ARG A O 1
ATOM 884 N N . ASN A 1 115 ? -18.592 -3.099 21.437 1.00 88.44 115 ASN A N 1
ATOM 885 C CA . ASN A 1 115 ? -17.824 -2.883 22.656 1.00 88.44 115 ASN A CA 1
ATOM 886 C C . ASN A 1 115 ? -17.425 -1.413 22.802 1.00 88.44 115 ASN A C 1
ATOM 888 O O . ASN A 1 115 ? -17.389 -0.664 21.829 1.00 88.44 115 ASN A O 1
ATOM 892 N N . SER A 1 116 ? -17.082 -1.002 24.022 1.00 82.88 116 SER A N 1
ATOM 893 C CA . SER A 1 116 ? -16.504 0.320 24.256 1.00 82.88 116 SER A CA 1
ATOM 894 C C . SER A 1 116 ? -15.109 0.423 23.632 1.00 82.88 116 SER A C 1
ATOM 896 O O . SER A 1 116 ? -14.361 -0.559 23.585 1.00 82.88 116 SER A O 1
ATOM 898 N N . ALA A 1 117 ? -14.738 1.628 23.190 1.00 75.69 117 ALA A N 1
ATOM 899 C CA . ALA A 1 117 ? -13.464 1.886 22.514 1.00 75.69 117 ALA A CA 1
ATOM 900 C C . ALA A 1 117 ? -12.228 1.468 23.338 1.00 75.69 117 ALA A C 1
ATOM 902 O O . ALA A 1 117 ? -11.219 1.077 22.771 1.00 75.69 117 ALA A O 1
ATOM 903 N N . GLY A 1 118 ? -12.317 1.504 24.673 1.00 78.12 118 GLY A N 1
ATOM 904 C CA . GLY A 1 118 ? -11.235 1.091 25.576 1.00 78.12 118 GLY A CA 1
ATOM 905 C C . GLY A 1 118 ? -11.243 -0.390 25.972 1.00 78.12 118 GLY A C 1
ATOM 906 O O . GLY A 1 118 ? -10.458 -0.788 26.829 1.00 78.12 118 GLY A O 1
ATOM 907 N N . SER A 1 119 ? -12.148 -1.205 25.425 1.00 88.19 119 SER A N 1
ATOM 908 C CA . SER A 1 119 ? -12.196 -2.636 25.742 1.00 88.19 119 SER A CA 1
ATOM 909 C C . SER A 1 119 ? -10.997 -3.382 25.150 1.00 88.19 119 SER A C 1
ATOM 911 O O . SER A 1 119 ? -10.556 -3.092 24.037 1.00 88.19 119 SER A O 1
ATOM 913 N N . GLN A 1 120 ? -10.496 -4.390 25.870 1.00 91.75 120 GLN A N 1
ATOM 914 C CA . GLN A 1 120 ? -9.345 -5.188 25.431 1.00 91.75 120 GLN A CA 1
ATOM 915 C C . GLN A 1 120 ? -9.552 -5.798 24.033 1.00 91.75 120 GLN A C 1
ATOM 917 O O . GLN A 1 120 ? -8.639 -5.787 23.216 1.00 91.75 120 GLN A O 1
ATOM 922 N N . VAL A 1 121 ? -10.774 -6.241 23.721 1.00 89.31 121 VAL A N 1
ATOM 923 C CA . VAL A 1 121 ? -11.113 -6.849 22.423 1.00 89.31 121 VAL A CA 1
ATOM 924 C C . VAL A 1 121 ? -10.992 -5.844 21.267 1.00 89.31 121 VAL A C 1
ATOM 926 O O . VAL A 1 121 ? -10.579 -6.218 20.172 1.00 89.31 121 VAL A O 1
ATOM 929 N N . VAL A 1 122 ? -11.316 -4.562 21.493 1.00 89.12 122 VAL A N 1
ATOM 930 C CA . VAL A 1 122 ? -11.110 -3.501 20.488 1.00 89.12 122 VAL A CA 1
ATOM 931 C C . VAL A 1 122 ? -9.621 -3.252 20.278 1.00 89.12 122 VAL A C 1
ATOM 933 O O . VAL A 1 122 ? -9.180 -3.187 19.136 1.00 89.12 122 VAL A O 1
ATOM 936 N N . VAL A 1 123 ? -8.837 -3.178 21.357 1.00 90.88 123 VAL A N 1
ATOM 937 C CA . VAL A 1 123 ? -7.381 -2.961 21.279 1.00 90.88 123 VAL A CA 1
ATOM 938 C C . VAL A 1 123 ? -6.683 -4.100 20.529 1.00 90.88 123 VAL A C 1
ATOM 940 O O . VAL A 1 123 ? -5.809 -3.850 19.697 1.00 90.88 123 VAL A O 1
ATOM 943 N N . GLU A 1 124 ? -7.084 -5.347 20.778 1.00 91.75 124 GLU A N 1
ATOM 944 C CA . GLU A 1 124 ? -6.591 -6.521 20.048 1.00 91.75 124 GLU A CA 1
ATOM 945 C C . GLU A 1 124 ? -6.924 -6.431 18.551 1.00 91.75 124 GLU A C 1
ATOM 947 O O . GLU A 1 124 ? -6.025 -6.557 17.721 1.00 91.75 124 GLU A O 1
ATOM 952 N N . ALA A 1 125 ? -8.174 -6.111 18.196 1.00 90.19 125 ALA A N 1
ATOM 953 C CA . ALA A 1 125 ? -8.585 -5.948 16.799 1.00 90.19 125 ALA A CA 1
ATOM 954 C C . ALA A 1 125 ? -7.882 -4.767 16.095 1.00 90.19 125 ALA A C 1
ATOM 956 O O . ALA A 1 125 ? -7.542 -4.853 14.916 1.00 90.19 125 ALA A O 1
ATOM 957 N N . GLU A 1 126 ? -7.619 -3.661 16.798 1.00 90.75 126 GLU A N 1
ATOM 958 C CA . GLU A 1 126 ? -6.841 -2.534 16.261 1.00 90.75 126 GLU A CA 1
ATOM 959 C C . GLU A 1 126 ? -5.370 -2.886 16.041 1.00 90.75 126 GLU A C 1
ATOM 961 O O . GLU A 1 126 ? -4.705 -2.302 15.183 1.00 90.75 126 GLU A O 1
ATOM 966 N N . THR A 1 127 ? -4.835 -3.797 16.848 1.00 92.94 127 THR A N 1
ATOM 967 C CA . THR A 1 127 ? -3.461 -4.283 16.713 1.00 92.94 127 THR A CA 1
ATOM 968 C C . THR A 1 127 ? -3.363 -5.221 15.517 1.00 92.94 127 THR A C 1
ATOM 970 O O . THR A 1 127 ? -2.560 -4.965 14.629 1.00 92.94 127 THR A O 1
ATOM 973 N N . GLU A 1 128 ? -4.278 -6.187 15.407 1.00 92.88 128 GLU A N 1
ATOM 974 C CA . GLU A 1 128 ? -4.410 -7.076 14.246 1.00 92.88 128 GLU A CA 1
ATOM 975 C C . GLU A 1 128 ? -4.553 -6.289 12.933 1.00 92.88 128 GLU A C 1
ATOM 977 O O . GLU A 1 128 ? -3.866 -6.572 11.951 1.00 92.88 128 GLU A O 1
ATOM 982 N N . TYR A 1 129 ? -5.379 -5.237 12.927 1.00 92.06 129 TYR A N 1
ATOM 983 C CA . TYR A 1 129 ? -5.508 -4.352 11.772 1.00 92.06 129 TYR A CA 1
ATOM 984 C C . TYR A 1 129 ? -4.192 -3.643 11.417 1.00 92.06 129 TYR A C 1
ATOM 986 O O . TYR A 1 129 ? -3.798 -3.597 10.250 1.00 92.06 129 TYR A O 1
ATOM 994 N N . ARG A 1 130 ? -3.488 -3.089 12.412 1.00 92.12 130 ARG A N 1
ATOM 995 C CA . ARG A 1 130 ? -2.205 -2.402 12.192 1.00 92.12 130 ARG A CA 1
ATOM 996 C C . ARG A 1 130 ? -1.126 -3.354 11.687 1.00 92.12 130 ARG A C 1
ATOM 998 O O . ARG A 1 130 ? -0.370 -2.965 10.795 1.00 92.12 130 ARG A O 1
ATOM 1005 N N . ASP A 1 131 ? -1.093 -4.577 12.199 1.00 92.88 131 ASP A N 1
ATOM 1006 C CA . ASP A 1 131 ? -0.156 -5.613 11.772 1.00 92.88 131 ASP A CA 1
ATOM 1007 C C . ASP A 1 131 ? -0.427 -6.033 10.323 1.00 92.88 131 ASP A C 1
ATOM 1009 O O . ASP A 1 131 ? 0.505 -6.098 9.520 1.00 92.88 131 ASP A O 1
ATOM 1013 N N . ALA A 1 132 ? -1.698 -6.196 9.936 1.00 90.81 132 ALA A N 1
ATOM 1014 C CA . ALA A 1 132 ? -2.077 -6.465 8.548 1.00 90.81 132 ALA A CA 1
ATOM 1015 C C . ALA A 1 132 ? -1.658 -5.322 7.601 1.00 90.81 132 ALA A C 1
ATOM 1017 O O . ALA A 1 132 ? -1.084 -5.565 6.537 1.00 90.81 132 ALA A O 1
ATOM 1018 N N . VAL A 1 133 ? -1.872 -4.059 7.994 1.00 92.19 133 VAL A N 1
ATOM 1019 C CA . VAL A 1 133 ? -1.439 -2.890 7.203 1.00 92.19 133 VAL A CA 1
ATOM 1020 C C . VAL A 1 133 ? 0.089 -2.824 7.090 1.00 92.19 133 VAL A C 1
ATOM 1022 O O .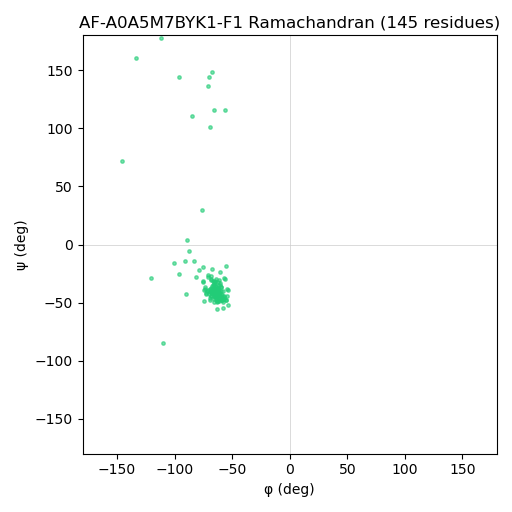 VAL A 1 133 ? 0.619 -2.474 6.030 1.00 92.19 133 VAL A O 1
ATOM 1025 N N . ALA A 1 134 ? 0.814 -3.158 8.160 1.00 91.44 134 ALA A N 1
ATOM 1026 C CA . ALA A 1 134 ? 2.272 -3.221 8.147 1.00 91.44 134 ALA A CA 1
ATOM 1027 C C . ALA A 1 134 ? 2.786 -4.339 7.226 1.00 91.44 134 ALA A C 1
ATOM 1029 O O . ALA A 1 134 ? 3.715 -4.098 6.454 1.00 91.44 134 ALA A O 1
ATOM 1030 N N . ALA A 1 135 ? 2.148 -5.512 7.250 1.00 90.56 135 ALA A N 1
ATOM 1031 C CA . ALA A 1 135 ? 2.473 -6.635 6.377 1.00 90.56 135 ALA A CA 1
ATOM 1032 C C . ALA A 1 135 ? 2.255 -6.288 4.896 1.00 90.56 135 ALA A C 1
ATOM 1034 O O . ALA A 1 135 ? 3.177 -6.444 4.098 1.00 90.56 135 ALA A O 1
ATOM 1035 N N . VAL A 1 136 ? 1.098 -5.710 4.536 1.00 91.56 136 VAL A N 1
ATOM 1036 C CA . VAL A 1 136 ? 0.833 -5.243 3.160 1.00 91.56 136 VAL A CA 1
ATOM 1037 C C . VAL A 1 136 ? 1.872 -4.231 2.703 1.00 91.56 136 VAL A C 1
ATOM 1039 O O . VAL A 1 136 ? 2.386 -4.325 1.590 1.00 91.56 136 VAL A O 1
ATOM 1042 N N . ARG A 1 137 ? 2.213 -3.265 3.562 1.00 91.38 137 ARG A N 1
ATOM 1043 C CA . ARG A 1 137 ? 3.252 -2.280 3.254 1.00 91.38 137 ARG A CA 1
ATOM 1044 C C . ARG A 1 137 ? 4.605 -2.952 2.999 1.00 91.38 137 ARG A C 1
ATOM 1046 O O . ARG A 1 137 ? 5.326 -2.501 2.113 1.00 91.38 137 ARG A O 1
ATOM 1053 N N . GLY A 1 138 ? 4.945 -3.984 3.770 1.00 90.62 138 GLY A N 1
ATOM 1054 C CA . GLY A 1 138 ? 6.139 -4.802 3.563 1.00 90.62 138 GLY A CA 1
ATOM 1055 C C . GLY A 1 138 ? 6.147 -5.441 2.177 1.00 90.62 138 GLY A C 1
ATOM 1056 O O . GLY A 1 138 ? 7.057 -5.177 1.399 1.00 90.62 138 GLY A O 1
ATOM 1057 N N . SER A 1 139 ? 5.083 -6.165 1.823 1.00 89.25 139 SER A N 1
ATOM 1058 C CA . SER A 1 139 ? 4.958 -6.823 0.514 1.00 89.25 139 SER A CA 1
ATOM 1059 C C . SER A 1 139 ? 4.975 -5.838 -0.660 1.00 89.25 139 SER A C 1
ATOM 1061 O O . SER A 1 139 ? 5.599 -6.102 -1.684 1.00 89.25 139 SER A O 1
ATOM 1063 N N . MET A 1 140 ? 4.329 -4.676 -0.522 1.00 89.88 140 MET A N 1
ATOM 1064 C CA . MET A 1 140 ? 4.371 -3.616 -1.539 1.00 89.88 140 MET A CA 1
ATOM 1065 C C . MET A 1 140 ? 5.780 -3.051 -1.721 1.00 89.88 140 MET A C 1
ATOM 1067 O O . MET A 1 140 ? 6.200 -2.799 -2.847 1.00 89.88 140 MET A O 1
ATOM 1071 N N . LYS A 1 141 ? 6.524 -2.868 -0.624 1.00 88.81 141 LYS A N 1
ATOM 1072 C CA . LYS A 1 141 ? 7.914 -2.413 -0.684 1.00 88.81 141 LYS A CA 1
ATOM 1073 C C . LYS A 1 141 ? 8.812 -3.456 -1.351 1.00 88.81 141 LYS A C 1
ATOM 1075 O O . LYS A 1 141 ? 9.601 -3.093 -2.209 1.00 88.81 141 LYS A O 1
ATOM 1080 N N . GLU A 1 142 ? 8.662 -4.730 -1.003 1.00 89.56 142 GLU A N 1
ATOM 1081 C CA 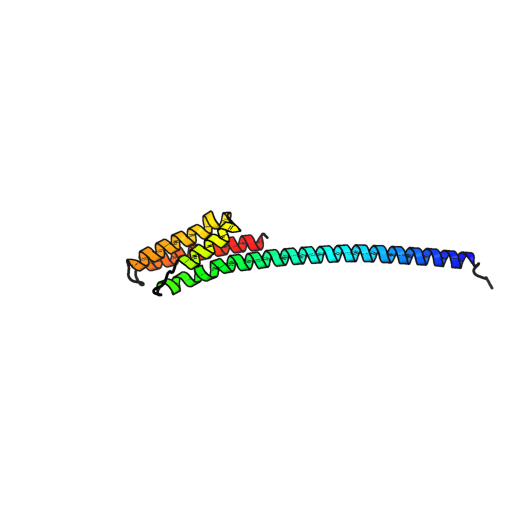. GLU A 1 142 ? 9.406 -5.819 -1.647 1.00 89.56 142 GLU A CA 1
ATOM 1082 C C . GLU A 1 142 ? 9.154 -5.865 -3.158 1.00 89.56 142 GLU A C 1
ATOM 1084 O O . GLU A 1 142 ? 10.101 -6.025 -3.922 1.00 89.56 142 GLU A O 1
ATOM 1089 N N . ARG A 1 143 ? 7.908 -5.648 -3.609 1.00 84.69 143 ARG A N 1
ATOM 1090 C CA . ARG A 1 143 ? 7.606 -5.535 -5.047 1.00 84.69 143 ARG A CA 1
ATOM 1091 C C . ARG A 1 143 ? 8.261 -4.324 -5.698 1.00 84.69 143 ARG A C 1
ATOM 1093 O O . ARG A 1 143 ? 8.742 -4.444 -6.816 1.00 84.69 143 ARG A O 1
ATOM 1100 N N . LEU A 1 144 ? 8.297 -3.189 -5.006 1.00 84.69 144 LEU A N 1
ATOM 1101 C CA . LEU A 1 144 ? 8.937 -1.974 -5.504 1.00 84.69 144 LEU A CA 1
ATOM 1102 C C . LEU A 1 144 ? 10.465 -2.109 -5.617 1.00 84.69 144 LEU A C 1
ATOM 1104 O O . LEU A 1 144 ? 11.075 -1.527 -6.508 1.00 84.69 144 LEU A O 1
ATOM 1108 N N . ASP A 1 145 ? 11.079 -2.843 -4.690 1.00 82.81 145 ASP A N 1
ATOM 1109 C CA . ASP A 1 145 ? 12.523 -3.091 -4.672 1.00 82.81 145 ASP A CA 1
ATOM 1110 C C . ASP A 1 145 ? 12.926 -4.192 -5.679 1.00 82.81 145 ASP A C 1
ATOM 1112 O O . ASP A 1 145 ? 14.084 -4.249 -6.093 1.00 82.81 145 ASP A O 1
ATOM 1116 N N . ALA A 1 146 ? 11.983 -5.058 -6.074 1.00 79.06 146 ALA A N 1
ATOM 1117 C CA . ALA A 1 146 ? 12.171 -6.116 -7.070 1.00 79.06 146 ALA A CA 1
ATOM 1118 C C . ALA A 1 146 ? 11.842 -5.694 -8.517 1.00 79.06 146 ALA A C 1
ATOM 1120 O O . ALA A 1 146 ? 12.181 -6.439 -9.441 1.00 79.06 146 ALA A O 1
ATOM 1121 N N . ALA A 1 147 ? 11.164 -4.556 -8.699 1.00 66.19 147 ALA A N 1
ATOM 1122 C CA . ALA A 1 147 ? 10.843 -3.954 -9.993 1.00 66.19 147 ALA A CA 1
ATOM 1123 C C . ALA A 1 147 ? 12.026 -3.142 -10.523 1.00 66.19 147 ALA A C 1
ATOM 1125 O O . ALA A 1 147 ? 12.388 -3.389 -11.693 1.00 66.19 147 ALA A O 1
#

Foldseek 3Di:
DDDPPVVVVVVVVVVVVVVVVVVVVVVVVVVVVVVVVVVVVVVVVVVLVVLVVLLCQQLVLLVCLVVCLPPPDDSCPSNVVSLVSCCVPPVVLSVPLSVQLSVLSVLLSVDVVVDPCPDPSNVVSVVSNVVSSVVSVVVSVVVSVVD

Nearest PDB structures (foldseek):
  4clv-assembly1_B  TM=5.421E-01  e=1.335E+00  Cupriavidus metallidurans
  3g6b-assembly1_B  TM=2.785E-01  e=5.320E+00  Thermotoga maritima
  8c5v-assembly1_I  TM=3.738E-01  e=9.251E+00  Escherichia coli
  3ja6-assembly1_I  TM=2.815E-01  e=8.282E+00  Escherichia coli

Mean predicted aligned error: 12.05 Å

Solvent-accessible surface area (backbone atoms only — not comparable to full-atom values): 8016 Å² total; per-residue (Å²): 135,84,77,82,57,71,67,56,59,52,50,52,51,51,51,51,51,53,51,49,53,53,51,52,52,56,48,52,57,50,50,50,53,50,54,49,50,55,51,52,53,53,50,51,52,51,53,49,53,54,51,52,52,54,53,47,58,35,51,54,44,56,69,43,36,76,70,38,68,81,44,102,61,82,59,55,57,64,42,52,56,27,45,54,58,39,41,79,75,40,50,76,50,29,76,46,44,49,41,48,33,50,53,29,48,53,50,31,51,58,43,50,76,75,44,58,82,85,36,69,70,34,53,52,32,54,46,53,28,50,50,30,50,50,50,34,52,47,55,52,47,53,52,63,76,71,105

Secondary structure (DSSP, 8-state):
-----HHHHHHHHHHHHHHHHHHHHHHHHHHHHHHHHHHHHHHHHHHHHHHHHHHHHHHHHHHHHHHHTTSSS-SSHHHHHHHHHHHTT-HHHIIIIIHHHHHHHHHHHHHHHHS-TTSHHHHHHHHHHHHHHHHHHHHHHHHHHH-

pLDDT: mean 79.43, std 11.64, range [44.62, 92.94]

Organism: Saccharopolyspora hirsuta (NCBI:txid1837)

Radius of gyration: 31.38 Å; Cα contacts (8 Å, |Δi|>4): 82; chains: 1; bounding box: 84×35×81 Å

Sequence (147 aa):
MGSTPGYVTVLVALISSLGALAGVWLTAARTDKRSAQERDDRRFEKAKELQEERFAKFLVPARRLTSALDSPGSVLEPLREAAAHIELHEPDLADGPVRAVLDAADRLLLVRRRNSAGSQVVVEAETEYRDAVAAVRGSMKERLDAA